Protein AF-A0A523WE76-F1 (afdb_monomer)

Sequence (164 aa):
MNEEIKKLKSEKQRIIDENENEITGMRGENELLNEEIKKLKSENQRVKYENKSLVKILTRQKETLSSKSHALEKDIQGLKIKILSIDSKNSAEKMAKKLSAIGYEIKSISYAPRSNFLRNTVYFAPEFKDKAEQLVASLGGKTTFKPLNWPSVFDLIIVTGENP

pLDDT: mean 88.45, std 7.87, range [57.34, 96.94]

Solvent-accessible surface area (backbone atoms only — not comparable to full-atom values): 8845 Å² total; per-residue (Å²): 114,72,67,58,56,50,53,53,51,54,51,53,49,53,53,49,55,52,50,52,52,51,52,51,52,53,49,53,53,52,52,54,52,50,53,51,52,53,50,52,53,53,50,53,50,51,54,52,53,51,50,58,52,51,52,55,52,52,50,54,50,50,53,54,49,50,53,52,48,53,53,50,47,56,63,39,50,70,44,39,27,33,34,23,15,48,86,41,75,64,60,33,51,54,49,48,52,56,41,45,75,74,53,36,45,78,74,43,78,49,73,40,98,61,65,88,42,66,33,24,35,37,32,19,36,81,95,35,49,69,59,48,52,54,47,39,67,72,69,38,77,76,42,45,74,45,74,53,91,64,94,67,95,45,44,33,38,38,35,47,20,84,52,99

Secondary structure (DSSP, 8-state):
-HHHHHHHHHHHHHHHHHHHHHHHHHHHHHHHHHHHHHHHHHHHHHHHHHHHHHHHHHHHHHHHHHHHHHHHHHHHHT--EEEEESS-HHHHHHHHHHHHHTT--EEEEEE-S----SS-EEEE-GGGHHHHHHHHHHH-TT-EEEE--S--S-SEEEEEPS--

Structure (mmCIF, N/CA/C/O backbone):
data_AF-A0A523WE76-F1
#
_entry.id   AF-A0A523WE76-F1
#
loop_
_atom_site.group_PDB
_atom_site.id
_atom_site.type_symbol
_atom_site.label_atom_id
_atom_site.label_alt_id
_atom_site.label_comp_id
_atom_site.label_asym_id
_atom_site.label_entity_id
_atom_site.label_seq_id
_atom_site.pdbx_PDB_ins_code
_atom_site.Cartn_x
_atom_site.Cartn_y
_atom_site.Cartn_z
_atom_site.occupancy
_atom_site.B_iso_or_equiv
_atom_site.auth_seq_id
_atom_site.auth_comp_id
_atom_site.auth_asym_id
_atom_site.auth_atom_id
_atom_site.pdbx_PDB_model_num
ATOM 1 N N . MET A 1 1 ? -36.940 5.373 82.974 1.00 62.91 1 MET A N 1
ATOM 2 C CA . MET A 1 1 ? -37.515 4.269 82.175 1.00 62.91 1 MET A CA 1
ATOM 3 C C . MET A 1 1 ? -38.360 4.762 80.993 1.00 62.91 1 MET A C 1
ATOM 5 O O . MET A 1 1 ? -37.999 4.441 79.874 1.00 62.91 1 MET A O 1
ATOM 9 N N . ASN A 1 2 ? -39.403 5.592 81.163 1.00 80.88 2 ASN A N 1
ATOM 10 C CA . ASN A 1 2 ? -40.226 6.043 80.015 1.00 80.88 2 ASN A CA 1
ATOM 11 C C . ASN A 1 2 ? -39.525 7.001 79.024 1.00 80.88 2 ASN A C 1
ATOM 13 O O . ASN A 1 2 ? -39.757 6.896 77.822 1.00 80.88 2 ASN A O 1
ATOM 17 N N . GLU A 1 3 ? -38.652 7.902 79.487 1.00 87.44 3 GLU A N 1
ATOM 18 C CA . GLU A 1 3 ? -37.943 8.847 78.598 1.00 87.44 3 GLU A CA 1
ATOM 19 C C . GLU A 1 3 ? -36.870 8.180 77.721 1.00 87.44 3 GLU A C 1
ATOM 21 O O . GLU A 1 3 ? -36.731 8.504 76.544 1.00 87.44 3 GLU A O 1
ATOM 26 N N . GLU A 1 4 ? -36.155 7.183 78.245 1.00 89.62 4 GLU A N 1
ATOM 27 C CA . GLU A 1 4 ? -35.198 6.387 77.460 1.00 89.62 4 GLU A CA 1
ATOM 28 C C . GLU A 1 4 ? -35.881 5.605 76.340 1.00 89.62 4 GLU A C 1
ATOM 30 O O . GLU A 1 4 ? -35.411 5.617 75.205 1.00 89.62 4 GLU A O 1
ATOM 35 N N . ILE A 1 5 ? -37.027 4.982 76.633 1.00 90.69 5 ILE A N 1
ATOM 36 C CA . ILE A 1 5 ? -37.818 4.254 75.633 1.00 90.69 5 ILE A CA 1
ATOM 37 C C . ILE A 1 5 ? -38.273 5.203 74.516 1.00 90.69 5 ILE A C 1
ATOM 39 O O . ILE A 1 5 ? -38.240 4.841 73.338 1.00 90.69 5 ILE A O 1
ATOM 43 N N . LYS A 1 6 ? -38.659 6.436 74.864 1.00 93.06 6 LYS A N 1
ATOM 44 C CA . LYS A 1 6 ? -39.066 7.455 73.892 1.00 93.06 6 LYS A CA 1
ATOM 45 C C . LYS A 1 6 ? -37.897 7.900 73.009 1.00 93.06 6 LYS A C 1
ATOM 47 O O . LYS A 1 6 ? -38.052 7.916 71.790 1.00 93.06 6 LYS A O 1
ATOM 52 N N . LYS A 1 7 ? -36.726 8.183 73.595 1.00 92.56 7 LYS A N 1
ATOM 53 C CA . LYS A 1 7 ? -35.499 8.510 72.844 1.00 92.56 7 LYS A CA 1
ATOM 54 C C . LYS A 1 7 ? -35.087 7.391 71.891 1.00 92.56 7 LYS A C 1
ATOM 56 O O . LYS A 1 7 ? -34.827 7.661 70.724 1.00 92.56 7 LYS A O 1
ATOM 61 N N . LEU A 1 8 ? -35.083 6.144 72.365 1.00 92.75 8 LEU A N 1
ATOM 62 C CA . LEU A 1 8 ? -34.742 4.979 71.543 1.00 92.75 8 LEU A CA 1
ATOM 63 C C . LEU A 1 8 ? -35.708 4.801 70.367 1.00 92.75 8 LEU A C 1
ATOM 65 O O . LEU A 1 8 ? -35.286 4.443 69.270 1.00 92.75 8 LEU A O 1
ATOM 69 N N . LYS A 1 9 ? -37.001 5.075 70.570 1.00 92.31 9 LYS A N 1
ATOM 70 C CA . LYS A 1 9 ? -38.005 4.984 69.505 1.00 92.31 9 LYS A CA 1
ATOM 71 C C . LYS A 1 9 ? -37.800 6.053 68.428 1.00 92.31 9 LYS A C 1
ATOM 73 O O . LYS A 1 9 ? -37.888 5.725 67.248 1.00 92.31 9 LYS A O 1
ATOM 78 N N . SER A 1 10 ? -37.495 7.289 68.822 1.00 92.88 10 SER A N 1
ATOM 79 C CA . SER A 1 10 ? -37.185 8.369 67.876 1.00 92.88 10 SER A CA 1
ATOM 80 C C . SER A 1 10 ? -35.898 8.101 67.098 1.00 92.88 10 SER A C 1
ATOM 82 O O . SER A 1 10 ? -35.872 8.291 65.887 1.00 92.88 10 SER A O 1
ATOM 84 N N . GLU A 1 11 ? -34.855 7.606 67.768 1.00 93.69 11 GLU A N 1
ATOM 85 C CA . GLU A 1 11 ? -33.583 7.291 67.110 1.00 93.69 11 GLU A CA 1
ATOM 86 C C . GLU A 1 11 ? -33.728 6.130 66.121 1.00 93.69 11 GLU A C 1
ATOM 88 O O . GLU A 1 11 ? -33.240 6.203 64.997 1.00 93.69 11 GLU A O 1
ATOM 93 N N . LYS A 1 12 ? -34.482 5.086 66.488 1.00 94.88 12 LYS A N 1
ATOM 94 C CA . LYS A 1 12 ? -34.805 3.993 65.565 1.00 94.88 12 LYS A CA 1
ATOM 95 C C . LYS A 1 12 ? -35.550 4.497 64.327 1.00 94.88 12 LYS A C 1
ATOM 97 O O . LYS A 1 12 ? -35.270 4.016 63.236 1.00 94.88 12 LYS A O 1
ATOM 102 N N . GLN A 1 13 ? -36.484 5.436 64.492 1.00 94.31 13 GLN A N 1
ATOM 103 C CA . GLN A 1 13 ? -37.211 6.006 63.358 1.00 94.31 13 GLN A CA 1
ATOM 104 C C . GLN A 1 13 ? -36.280 6.803 62.442 1.00 94.31 13 GLN A C 1
ATOM 106 O O . GLN A 1 13 ? -36.304 6.587 61.239 1.00 94.31 13 GLN A O 1
ATOM 111 N N . ARG A 1 14 ? -35.392 7.632 63.007 1.00 95.25 14 ARG A N 1
ATOM 112 C CA . ARG A 1 14 ? -34.393 8.381 62.231 1.00 95.25 14 ARG A CA 1
ATOM 113 C C . ARG A 1 14 ? -33.512 7.460 61.384 1.00 95.25 14 ARG A C 1
ATOM 115 O O . ARG A 1 14 ? -33.310 7.727 60.208 1.00 95.25 14 ARG A O 1
ATOM 122 N N . ILE A 1 15 ? -33.042 6.357 61.970 1.00 95.56 15 ILE A N 1
ATOM 123 C CA . ILE A 1 15 ? -32.223 5.359 61.265 1.00 95.56 15 ILE A CA 1
ATOM 124 C C . ILE A 1 15 ? -33.019 4.677 60.142 1.00 95.56 15 ILE A C 1
ATOM 126 O O . ILE A 1 15 ? -32.462 4.388 59.087 1.00 95.56 15 ILE A O 1
ATOM 130 N N . ILE A 1 16 ? -34.310 4.398 60.351 1.00 95.25 16 ILE A N 1
ATOM 131 C CA . ILE A 1 16 ? -35.173 3.836 59.302 1.00 95.25 16 ILE A CA 1
ATOM 132 C C . ILE A 1 16 ? -35.296 4.826 58.139 1.00 95.25 16 ILE A C 1
ATOM 134 O O . ILE A 1 16 ? -35.054 4.433 57.002 1.00 95.25 16 ILE A O 1
ATOM 138 N N . ASP A 1 17 ? -35.581 6.096 58.426 1.00 94.38 17 ASP A N 1
ATOM 139 C CA . ASP A 1 17 ? -35.770 7.128 57.402 1.00 94.38 17 ASP A CA 1
ATOM 140 C C . ASP A 1 17 ? -34.464 7.410 56.621 1.00 94.38 17 ASP A C 1
ATOM 142 O O . ASP A 1 17 ? -34.484 7.578 55.400 1.00 94.38 17 ASP A O 1
ATOM 146 N N . GLU A 1 18 ? -33.309 7.427 57.300 1.00 95.19 18 GLU A N 1
ATOM 147 C CA . GLU A 1 18 ? -31.984 7.553 56.666 1.00 95.19 18 GLU A CA 1
ATOM 148 C C . GLU A 1 18 ? -31.689 6.361 55.742 1.00 95.19 18 GLU A C 1
ATOM 150 O O . GLU A 1 18 ? -31.346 6.555 54.574 1.00 95.19 18 GLU A O 1
ATOM 155 N N . ASN A 1 19 ? -31.915 5.132 56.219 1.00 94.88 19 ASN A N 1
ATOM 156 C CA . ASN A 1 19 ? -31.714 3.926 55.414 1.00 94.88 19 ASN A CA 1
ATOM 157 C C . ASN A 1 19 ? -32.670 3.861 54.211 1.00 94.88 19 ASN A C 1
ATOM 159 O O . ASN A 1 19 ? -32.272 3.425 53.132 1.00 94.88 19 ASN A O 1
ATOM 163 N N . GLU A 1 20 ? -33.930 4.279 54.362 1.00 94.94 20 GLU A N 1
ATOM 164 C CA . GLU A 1 20 ? -34.898 4.310 53.257 1.00 94.94 20 GLU A CA 1
ATOM 165 C C . GLU A 1 20 ? -34.492 5.314 52.169 1.00 94.94 20 GLU A C 1
ATOM 167 O O . GLU A 1 20 ? -34.597 5.009 50.973 1.00 94.94 20 GLU A O 1
ATOM 172 N N . ASN A 1 21 ? -33.962 6.475 52.563 1.00 94.31 21 ASN A N 1
ATOM 173 C CA . ASN A 1 21 ? -33.430 7.461 51.624 1.00 94.31 21 ASN A CA 1
ATOM 174 C C . ASN A 1 21 ? -32.202 6.930 50.873 1.00 94.31 21 ASN A C 1
ATOM 176 O O . ASN A 1 21 ? -32.148 7.040 49.644 1.00 94.31 21 ASN A O 1
ATOM 180 N N . GLU A 1 22 ? -31.254 6.296 51.569 1.00 95.12 22 GLU A N 1
ATOM 181 C CA . GLU A 1 22 ? -30.085 5.675 50.930 1.00 95.12 22 GLU A CA 1
ATOM 182 C C . GLU A 1 22 ? -30.485 4.545 49.971 1.00 95.12 22 GLU A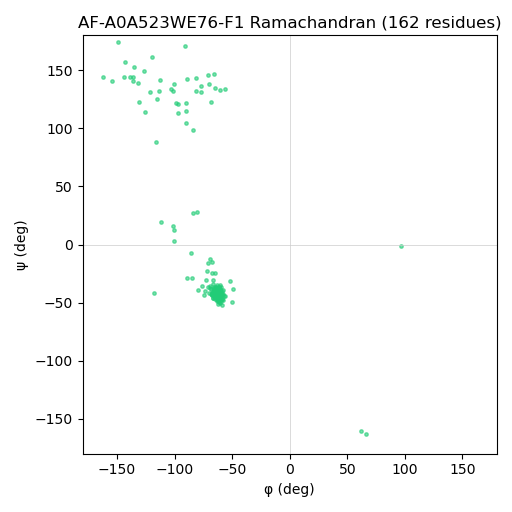 C 1
ATOM 184 O O . GLU A 1 22 ? -29.997 4.489 48.841 1.00 95.12 22 GLU A O 1
ATOM 189 N N . ILE A 1 23 ? -31.422 3.676 50.368 1.00 94.75 23 ILE A N 1
ATOM 190 C CA . ILE A 1 23 ? -31.939 2.599 49.507 1.00 94.75 23 ILE A CA 1
ATOM 191 C C . ILE A 1 23 ? -32.584 3.171 48.243 1.00 94.75 23 ILE A C 1
ATOM 193 O O . ILE A 1 23 ? -32.407 2.618 47.154 1.00 94.75 23 ILE A O 1
ATOM 197 N N . THR A 1 24 ? -33.323 4.271 48.369 1.00 93.00 24 THR A N 1
ATOM 198 C CA . THR A 1 24 ? -33.978 4.921 47.229 1.00 93.00 24 THR A CA 1
ATOM 199 C C . THR A 1 24 ? -32.950 5.539 46.280 1.00 93.00 24 THR A C 1
ATOM 201 O O . THR A 1 24 ? -33.047 5.335 45.068 1.00 93.00 24 THR A O 1
ATOM 204 N N . GLY A 1 25 ? -31.920 6.207 46.815 1.00 92.75 25 GLY A N 1
ATOM 205 C CA . GLY A 1 25 ? -30.803 6.735 46.026 1.00 92.75 25 GLY A CA 1
ATOM 206 C C . GLY A 1 25 ? -30.047 5.634 45.277 1.00 92.75 25 GLY A C 1
ATOM 207 O O . GLY A 1 25 ? -29.916 5.689 44.054 1.00 92.75 25 GLY A O 1
ATOM 208 N N . MET A 1 26 ? -29.663 4.568 45.987 1.00 93.75 26 MET A N 1
ATOM 209 C CA . MET A 1 26 ? -28.980 3.412 45.394 1.00 93.75 26 MET A CA 1
ATOM 210 C C . MET A 1 26 ? -29.821 2.710 44.321 1.00 93.75 26 MET A C 1
ATOM 212 O O . MET A 1 26 ? -29.273 2.193 43.346 1.00 93.75 26 MET A O 1
ATOM 216 N N . ARG A 1 27 ? -31.151 2.656 44.468 1.00 93.94 27 ARG A N 1
ATOM 217 C CA . ARG A 1 27 ? -32.031 2.105 43.424 1.00 93.94 27 ARG A CA 1
ATOM 218 C C . ARG A 1 27 ? -31.996 2.951 42.155 1.00 93.94 27 ARG A C 1
ATOM 220 O O . ARG A 1 27 ? -31.840 2.380 41.079 1.00 93.94 27 ARG A O 1
ATOM 227 N N . GLY A 1 28 ? -32.074 4.276 42.284 1.00 93.62 28 GLY A N 1
ATOM 228 C CA . GLY A 1 28 ? -31.993 5.188 41.141 1.00 93.62 28 GLY A CA 1
ATOM 229 C C . GLY A 1 28 ? -30.664 5.071 40.389 1.00 93.62 28 GLY A C 1
ATOM 230 O O . GLY A 1 28 ? -30.648 4.947 39.165 1.00 93.62 28 GLY A O 1
ATOM 231 N N . GLU A 1 29 ? -29.545 5.020 41.114 1.00 95.06 29 GLU A N 1
ATOM 232 C CA . GLU A 1 29 ? -28.220 4.824 40.510 1.00 95.06 29 GLU A CA 1
ATOM 233 C C . GLU A 1 29 ? -28.099 3.471 39.796 1.00 95.06 29 GLU A C 1
ATOM 235 O O . GLU A 1 29 ? -27.610 3.406 38.667 1.00 95.06 29 GLU A O 1
ATOM 240 N N . ASN A 1 30 ? -28.599 2.391 40.406 1.00 94.25 30 ASN A N 1
ATOM 241 C CA . ASN A 1 30 ? -28.595 1.065 39.785 1.00 94.25 30 ASN A CA 1
ATOM 242 C C . ASN A 1 30 ? -29.450 1.004 38.511 1.00 94.25 30 ASN A C 1
ATOM 244 O O . ASN A 1 30 ? -29.098 0.293 37.568 1.00 94.25 30 ASN A O 1
ATOM 248 N N . GLU A 1 31 ? -30.567 1.729 38.455 1.00 95.31 31 GLU A N 1
ATOM 249 C CA . GLU A 1 31 ? -31.385 1.829 37.244 1.00 95.31 31 GLU A CA 1
ATOM 250 C C . GLU A 1 31 ? -30.642 2.566 36.124 1.00 95.31 31 GLU A C 1
ATOM 252 O O . GLU A 1 31 ? -30.578 2.061 35.000 1.00 95.31 31 GLU A O 1
ATOM 257 N N . LEU A 1 32 ? -30.005 3.700 36.436 1.00 95.75 32 LEU A N 1
ATOM 258 C CA . LEU A 1 32 ? -29.205 4.457 35.468 1.00 95.75 32 LEU A CA 1
ATOM 259 C C . LEU A 1 32 ? -28.032 3.630 34.925 1.00 95.75 32 LEU A C 1
ATOM 261 O O . LEU A 1 32 ? -27.842 3.553 33.707 1.00 95.75 32 LEU A O 1
ATOM 265 N N . LEU A 1 33 ? -27.295 2.954 35.811 1.00 95.50 33 LEU A N 1
ATOM 266 C CA . LEU A 1 33 ? -26.190 2.070 35.435 1.00 95.50 33 LEU A CA 1
ATOM 267 C C . LEU A 1 33 ? -26.666 0.903 34.562 1.00 95.50 33 LEU A C 1
ATOM 269 O O . LEU A 1 33 ? -26.014 0.557 33.574 1.00 95.50 33 LEU A O 1
ATOM 273 N N . ASN A 1 34 ? -27.823 0.313 34.871 1.00 94.88 34 ASN A N 1
ATOM 274 C CA . ASN A 1 34 ? -28.391 -0.762 34.057 1.00 94.88 34 ASN A CA 1
ATOM 275 C C . ASN A 1 34 ? -28.750 -0.296 32.640 1.00 94.88 34 ASN A C 1
ATOM 277 O O . ASN A 1 34 ? -28.518 -1.030 31.673 1.00 94.88 34 ASN A O 1
ATOM 281 N N . GLU A 1 35 ? -29.287 0.915 32.491 1.00 95.75 35 GLU A N 1
ATOM 282 C CA . GLU A 1 35 ? -29.581 1.481 31.173 1.00 95.75 35 GLU A CA 1
ATOM 283 C C . GLU A 1 35 ? -28.307 1.804 30.381 1.00 95.75 35 GLU A C 1
ATOM 285 O O . GLU A 1 35 ? -28.238 1.536 29.175 1.00 95.75 35 GLU A O 1
ATOM 290 N N . GLU A 1 36 ? -27.259 2.292 31.044 1.00 96.75 36 GLU A N 1
ATOM 291 C CA . GLU A 1 36 ? -25.958 2.510 30.408 1.00 96.75 36 GLU A CA 1
ATOM 292 C C . GLU A 1 36 ? -25.324 1.190 29.937 1.00 96.75 36 GLU A C 1
ATOM 294 O O . GLU A 1 36 ? -24.894 1.084 28.783 1.00 96.75 36 GLU A O 1
ATOM 299 N N . ILE A 1 37 ? -25.372 0.137 30.762 1.00 96.75 37 ILE A N 1
ATOM 300 C CA . ILE A 1 37 ? -24.902 -1.208 30.393 1.00 96.75 37 ILE A CA 1
ATOM 301 C C . ILE A 1 37 ? -25.650 -1.735 29.161 1.00 96.75 37 ILE A C 1
ATOM 303 O O . ILE A 1 37 ? -25.026 -2.295 28.252 1.00 96.75 37 ILE A O 1
ATOM 307 N N . LYS A 1 38 ? -26.975 -1.549 29.081 1.00 96.94 38 LYS A N 1
ATOM 308 C CA . LYS A 1 38 ? -27.767 -1.964 27.906 1.00 96.94 38 LYS A CA 1
ATOM 309 C C . LYS A 1 38 ? -27.343 -1.223 26.637 1.00 96.94 38 LYS A C 1
ATOM 311 O O . LYS A 1 38 ? -27.185 -1.859 25.586 1.00 96.94 38 LYS A O 1
ATOM 316 N N . LYS A 1 39 ? -27.126 0.094 26.725 1.00 96.69 39 LYS A N 1
ATOM 317 C CA . LYS A 1 39 ? -26.652 0.909 25.593 1.00 96.69 39 LYS A CA 1
ATOM 318 C C . LYS A 1 39 ? -25.270 0.459 25.129 1.00 96.69 39 LYS A C 1
ATOM 320 O O . LYS A 1 39 ? -25.103 0.138 23.953 1.00 96.69 39 LYS A O 1
ATOM 325 N N . LEU A 1 40 ? -24.316 0.335 26.052 1.00 96.06 40 LEU A N 1
ATOM 326 C CA . LEU A 1 40 ? -22.950 -0.102 25.746 1.00 96.06 40 LEU A CA 1
ATOM 327 C C . LEU A 1 40 ? -22.911 -1.509 25.146 1.00 96.06 40 LEU A C 1
ATOM 329 O O . LEU A 1 40 ? -22.144 -1.771 24.220 1.00 96.06 40 LEU A O 1
ATOM 333 N N . LYS A 1 41 ? -23.761 -2.423 25.626 1.00 96.38 41 LYS A N 1
ATOM 334 C CA . LYS A 1 41 ? -23.854 -3.783 25.081 1.00 96.38 41 LYS A CA 1
ATOM 335 C C . LYS A 1 41 ? -24.357 -3.788 23.636 1.00 96.38 41 LYS A C 1
ATOM 337 O O . LYS A 1 41 ? -23.828 -4.538 22.816 1.00 96.38 41 LYS A O 1
ATOM 342 N N . SER A 1 42 ? -25.339 -2.944 23.327 1.00 95.12 42 SER A N 1
ATOM 343 C CA . SER A 1 42 ? -25.889 -2.801 21.973 1.00 95.12 42 SER A CA 1
ATOM 344 C C . SER A 1 42 ? -24.866 -2.178 21.017 1.00 95.12 42 SER A C 1
ATOM 346 O O . SER A 1 42 ? -24.652 -2.686 19.916 1.00 95.12 42 SER A O 1
ATOM 348 N N . GLU A 1 43 ? -24.162 -1.139 21.471 1.00 95.88 43 GLU A N 1
ATOM 349 C CA . GLU A 1 43 ? -23.097 -0.486 20.705 1.00 95.88 43 GLU A CA 1
ATOM 350 C C . GLU A 1 43 ? -21.939 -1.451 20.409 1.00 95.88 43 GLU A C 1
ATOM 352 O O . GLU A 1 43 ? -21.531 -1.610 19.259 1.00 95.88 43 GLU A O 1
ATOM 357 N N . ASN A 1 44 ? -21.475 -2.199 21.417 1.00 95.56 44 ASN A N 1
ATOM 358 C CA . ASN A 1 44 ? -20.421 -3.199 21.233 1.00 95.56 44 ASN A CA 1
ATOM 359 C C . ASN A 1 44 ? -20.811 -4.292 20.232 1.00 95.56 44 ASN A C 1
ATOM 361 O O . ASN A 1 44 ? -19.964 -4.775 19.476 1.00 95.56 44 ASN A O 1
ATOM 365 N N . GLN A 1 45 ? -22.082 -4.703 20.205 1.00 96.12 45 GLN A N 1
ATOM 366 C CA . GLN A 1 45 ? -22.555 -5.647 19.195 1.00 96.12 45 GLN A CA 1
ATOM 367 C C . GLN A 1 45 ? -22.476 -5.043 17.792 1.00 96.12 45 GLN A C 1
ATOM 369 O O . GLN A 1 45 ? -21.957 -5.708 16.892 1.00 96.12 45 GLN A O 1
ATOM 374 N N . ARG A 1 46 ? -22.919 -3.793 17.610 1.00 96.06 46 ARG A N 1
ATOM 375 C CA . ARG A 1 46 ? -22.837 -3.088 16.322 1.00 96.06 46 ARG A CA 1
ATOM 376 C C . ARG A 1 46 ? -21.392 -2.985 15.833 1.00 96.06 46 ARG A C 1
ATOM 378 O O . ARG A 1 46 ? -21.084 -3.471 14.744 1.00 96.06 46 ARG A O 1
ATOM 385 N N . VAL A 1 47 ? -20.494 -2.485 16.681 1.00 96.25 47 VAL A N 1
ATOM 386 C CA . VAL A 1 47 ? -19.060 -2.355 16.374 1.00 96.25 47 VAL A CA 1
ATOM 387 C C . VAL A 1 47 ? -18.440 -3.708 16.015 1.00 96.25 47 VAL A C 1
ATOM 389 O O . VAL A 1 47 ? -17.651 -3.815 15.076 1.00 96.25 47 VAL A O 1
ATOM 392 N N . LYS A 1 48 ? -18.826 -4.792 16.700 1.00 95.56 48 LYS A N 1
ATOM 393 C CA . LYS A 1 48 ? -18.340 -6.144 16.384 1.00 95.56 48 LYS A CA 1
ATOM 394 C C . LYS A 1 48 ? -18.756 -6.605 14.980 1.00 95.56 48 LYS A C 1
ATOM 396 O O . LYS A 1 48 ? -17.961 -7.261 14.300 1.00 95.56 48 LYS A O 1
ATOM 401 N N . TYR A 1 49 ? -19.971 -6.281 14.534 1.00 94.06 49 TYR A N 1
ATOM 402 C CA . TYR A 1 49 ? -20.431 -6.601 13.178 1.00 94.06 49 TYR A CA 1
ATOM 403 C C . TYR A 1 49 ? -19.718 -5.771 12.106 1.00 94.06 49 TYR A C 1
ATOM 405 O O . TYR A 1 49 ? -19.312 -6.324 11.076 1.00 94.06 49 TYR A O 1
ATOM 413 N N . GLU A 1 50 ? -19.519 -4.479 12.358 1.00 93.62 50 GLU A N 1
ATOM 414 C CA . GLU A 1 50 ? -18.771 -3.587 11.468 1.00 93.62 50 GLU A CA 1
ATOM 415 C C . GLU A 1 50 ? -17.323 -4.061 11.314 1.00 93.62 50 GLU A C 1
ATOM 417 O O . GLU A 1 50 ? -16.872 -4.311 10.195 1.00 93.62 50 GLU A O 1
ATOM 422 N N . ASN A 1 51 ? -16.640 -4.340 12.428 1.00 94.56 51 ASN A N 1
ATOM 423 C CA . ASN A 1 51 ? -15.273 -4.862 12.420 1.00 94.56 51 ASN A CA 1
ATOM 424 C C . ASN A 1 51 ? -15.160 -6.180 11.648 1.00 94.56 51 ASN A C 1
ATOM 426 O O . ASN A 1 51 ? -14.244 -6.355 10.846 1.00 94.56 51 ASN A O 1
ATOM 430 N N . LYS A 1 52 ? -16.115 -7.104 11.816 1.00 95.56 52 LYS A N 1
ATOM 431 C CA . LYS A 1 52 ? -16.127 -8.365 11.054 1.00 95.56 52 LYS A CA 1
ATOM 432 C C . LYS A 1 52 ? -16.239 -8.126 9.545 1.00 95.56 52 LYS A C 1
ATOM 434 O O . LYS A 1 52 ? -15.650 -8.872 8.761 1.00 95.56 52 LYS A O 1
ATOM 439 N N . SER A 1 53 ? -17.001 -7.117 9.135 1.00 94.06 53 SER A N 1
ATOM 440 C CA . SER A 1 53 ? -17.188 -6.769 7.724 1.00 94.06 53 SER A CA 1
ATOM 441 C C . SER A 1 53 ? -15.948 -6.084 7.148 1.00 94.06 53 SER A C 1
ATOM 443 O O . SER A 1 53 ? -15.484 -6.469 6.074 1.00 94.06 53 SER A O 1
ATOM 445 N N . LEU A 1 54 ? -15.353 -5.154 7.898 1.00 95.00 54 LEU A N 1
ATOM 446 C CA . LEU A 1 54 ? -14.113 -4.471 7.523 1.00 95.00 54 LEU A CA 1
ATOM 447 C C . LEU A 1 54 ? -12.943 -5.446 7.376 1.00 95.00 54 LEU A C 1
ATOM 449 O O . LEU A 1 54 ? -12.232 -5.396 6.374 1.00 95.00 54 LEU A O 1
ATOM 453 N N . VAL A 1 55 ? -12.793 -6.396 8.306 1.00 95.75 55 VAL A N 1
ATOM 454 C CA . VAL A 1 55 ? -11.754 -7.435 8.221 1.00 95.75 55 VAL A CA 1
ATOM 455 C C . VAL A 1 55 ? -11.873 -8.224 6.916 1.00 95.75 55 VAL A C 1
ATOM 457 O O . VAL A 1 55 ? -10.875 -8.407 6.228 1.00 95.75 55 VAL A O 1
ATOM 460 N N . LYS A 1 56 ? -13.085 -8.624 6.507 1.00 93.94 56 LYS A N 1
ATOM 461 C CA . LYS A 1 56 ? -13.287 -9.344 5.236 1.00 93.94 56 LYS A CA 1
ATOM 462 C C . LYS A 1 56 ? -12.874 -8.522 4.013 1.00 93.94 56 LYS A C 1
ATOM 464 O O . LYS A 1 56 ? -12.306 -9.078 3.074 1.00 93.94 56 LYS A O 1
ATOM 469 N N . ILE A 1 57 ? -13.180 -7.224 4.003 1.00 93.69 57 ILE A N 1
ATOM 470 C CA . ILE A 1 57 ? -12.810 -6.318 2.905 1.00 93.69 57 ILE A CA 1
ATOM 471 C C . ILE A 1 57 ? -11.288 -6.187 2.829 1.00 93.69 57 ILE A C 1
ATOM 473 O O . ILE A 1 57 ? -10.713 -6.364 1.754 1.00 93.69 57 ILE A O 1
ATOM 477 N N . LEU A 1 58 ? -10.637 -5.962 3.972 1.00 92.38 58 LEU A N 1
ATOM 478 C CA . LEU A 1 58 ? -9.184 -5.830 4.057 1.00 92.38 58 LEU A CA 1
ATOM 479 C C . LEU A 1 58 ? -8.464 -7.110 3.619 1.00 92.38 58 LEU A C 1
ATOM 481 O O . LEU A 1 58 ? -7.491 -7.031 2.871 1.00 92.38 58 LEU A O 1
ATOM 485 N N . THR A 1 59 ? -8.955 -8.288 4.016 1.00 93.38 59 THR A N 1
ATOM 486 C CA . THR A 1 59 ? -8.381 -9.571 3.581 1.00 93.38 59 THR A CA 1
ATOM 487 C C . THR A 1 59 ? -8.433 -9.720 2.060 1.00 93.38 59 THR A C 1
ATOM 489 O O . THR A 1 59 ? -7.403 -9.983 1.443 1.00 93.38 59 THR A O 1
ATOM 492 N N . ARG A 1 60 ? -9.587 -9.453 1.432 1.00 90.81 60 ARG A N 1
ATOM 493 C CA . ARG A 1 60 ? -9.736 -9.530 -0.035 1.00 90.81 60 ARG A CA 1
ATOM 494 C C . ARG A 1 60 ? -8.842 -8.533 -0.771 1.00 90.81 60 ARG A C 1
ATOM 496 O O . ARG A 1 60 ? -8.247 -8.864 -1.797 1.00 90.81 60 ARG A O 1
ATOM 503 N N . GLN A 1 61 ? -8.735 -7.308 -0.255 1.00 90.00 61 GLN A N 1
ATOM 504 C CA . GLN A 1 61 ? -7.845 -6.295 -0.823 1.00 90.00 61 GLN A CA 1
ATOM 505 C C . GLN A 1 61 ? -6.382 -6.734 -0.736 1.00 90.00 61 GLN A C 1
ATOM 507 O O . GLN A 1 61 ? -5.655 -6.627 -1.723 1.00 90.00 61 GLN A O 1
ATOM 512 N N . LYS A 1 62 ? -5.964 -7.290 0.406 1.00 90.31 62 LYS A N 1
ATOM 513 C CA . LYS A 1 62 ? -4.609 -7.812 0.597 1.00 90.31 62 LYS A CA 1
ATOM 514 C C . LYS A 1 62 ? -4.291 -8.952 -0.374 1.00 90.31 62 LYS A C 1
ATOM 516 O O . LYS A 1 62 ? -3.227 -8.936 -0.986 1.00 90.31 62 LYS A O 1
ATOM 521 N N . GLU A 1 63 ? -5.206 -9.902 -0.554 1.00 87.75 63 GLU A N 1
ATOM 522 C CA . GLU A 1 63 ? -5.049 -11.014 -1.506 1.00 87.75 63 GLU A CA 1
ATOM 523 C C . GLU A 1 63 ? -4.934 -10.517 -2.955 1.00 87.75 63 GLU A C 1
ATOM 525 O O . GLU A 1 63 ? -4.062 -10.960 -3.708 1.00 87.75 63 GLU A O 1
ATOM 530 N N . THR A 1 64 ? -5.762 -9.538 -3.330 1.00 84.56 64 THR A N 1
ATOM 531 C CA . THR A 1 64 ? -5.739 -8.930 -4.670 1.00 84.56 64 THR A CA 1
ATOM 532 C C . THR A 1 64 ? -4.421 -8.195 -4.924 1.00 84.56 64 THR A C 1
ATOM 534 O O . THR A 1 64 ? -3.812 -8.352 -5.983 1.00 84.56 64 THR A O 1
ATOM 537 N N . LEU A 1 65 ? -3.948 -7.416 -3.945 1.00 83.00 65 LEU A N 1
ATOM 538 C CA . LEU A 1 65 ? -2.679 -6.693 -4.035 1.00 83.00 65 LEU A CA 1
ATOM 539 C C . LEU A 1 65 ? -1.480 -7.643 -4.073 1.00 83.00 65 LEU A C 1
ATOM 541 O O . LEU A 1 65 ? -0.580 -7.434 -4.879 1.00 83.00 65 LEU A O 1
ATOM 545 N N . SER A 1 66 ? -1.486 -8.704 -3.264 1.00 80.12 66 SER A N 1
ATOM 546 C CA . SER A 1 66 ? -0.434 -9.727 -3.272 1.00 80.12 66 SER A CA 1
ATOM 547 C C . SER A 1 66 ? -0.360 -10.443 -4.621 1.00 80.12 66 SER A C 1
ATOM 549 O O . SER A 1 66 ? 0.722 -10.562 -5.190 1.00 80.12 66 SER A O 1
ATOM 551 N N . SER A 1 67 ? -1.508 -10.822 -5.189 1.00 76.62 67 SER A N 1
ATOM 552 C CA . SER A 1 67 ? -1.567 -11.454 -6.514 1.00 76.62 67 SER A CA 1
ATOM 553 C C . SER A 1 67 ? -1.052 -10.520 -7.613 1.00 76.62 67 SER A C 1
ATOM 555 O O . SER A 1 67 ? -0.275 -10.932 -8.475 1.00 76.62 67 SER A O 1
ATOM 557 N N . LYS A 1 68 ? -1.434 -9.236 -7.560 1.00 78.00 68 LYS A N 1
ATOM 558 C CA . LYS A 1 68 ? -0.954 -8.215 -8.501 1.00 78.00 68 LYS A CA 1
ATOM 559 C C . LYS A 1 68 ? 0.548 -7.954 -8.350 1.00 78.00 68 LYS A C 1
ATOM 561 O O . LYS A 1 68 ? 1.224 -7.779 -9.359 1.00 78.00 68 LYS A O 1
ATOM 566 N N . SER A 1 69 ? 1.064 -7.966 -7.119 1.00 75.12 69 SER A N 1
ATOM 567 C CA . SER A 1 69 ? 2.495 -7.829 -6.829 1.00 75.12 69 SER A CA 1
ATO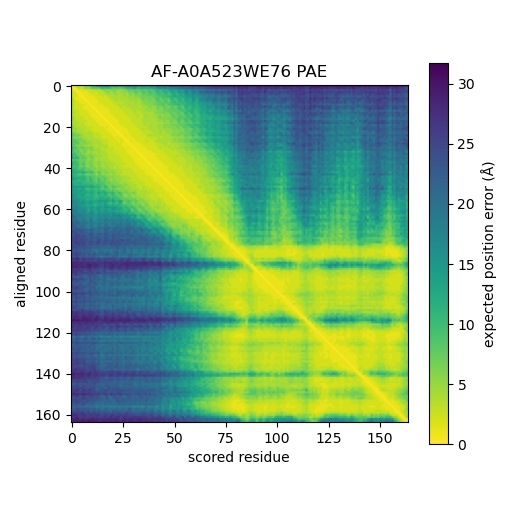M 568 C C . SER A 1 69 ? 3.289 -8.984 -7.428 1.00 75.12 69 SER A C 1
ATOM 570 O O . SER A 1 69 ? 4.246 -8.738 -8.146 1.00 75.12 69 SER A O 1
ATOM 572 N N . HIS A 1 70 ? 2.851 -10.231 -7.232 1.00 72.38 70 HIS A N 1
ATOM 573 C CA . HIS A 1 70 ? 3.542 -11.397 -7.790 1.00 72.38 70 HIS A CA 1
ATOM 574 C C . HIS A 1 70 ? 3.530 -11.432 -9.321 1.00 72.38 70 HIS A C 1
ATOM 576 O O . HIS A 1 70 ? 4.532 -11.794 -9.938 1.00 72.38 70 HIS A O 1
ATOM 582 N N . ALA A 1 71 ? 2.418 -11.036 -9.948 1.00 75.06 71 ALA A N 1
ATOM 583 C CA . ALA A 1 71 ? 2.364 -10.902 -11.402 1.00 75.06 71 ALA A CA 1
ATOM 584 C C . ALA A 1 71 ? 3.350 -9.831 -11.898 1.00 75.06 71 ALA A C 1
ATOM 586 O O . ALA A 1 71 ? 4.097 -10.070 -12.844 1.00 75.06 71 ALA A O 1
ATOM 587 N N . LEU A 1 72 ? 3.403 -8.680 -11.219 1.00 76.06 72 LEU A N 1
ATOM 588 C CA . LEU A 1 72 ? 4.320 -7.596 -11.556 1.00 76.06 72 LEU A CA 1
ATOM 589 C C . LEU A 1 72 ? 5.791 -7.979 -11.325 1.00 76.06 72 LEU A C 1
ATOM 591 O O . LEU A 1 72 ? 6.629 -7.674 -12.165 1.00 76.06 72 LEU A O 1
ATOM 595 N N . GLU A 1 73 ? 6.102 -8.675 -10.230 1.00 74.12 73 GLU A N 1
ATOM 596 C CA . GLU A 1 73 ? 7.442 -9.198 -9.932 1.00 74.12 73 GLU A CA 1
ATOM 597 C C . GLU A 1 73 ? 7.924 -10.147 -11.029 1.00 74.12 73 GLU A C 1
ATOM 599 O O . GLU A 1 73 ? 9.041 -9.997 -11.522 1.00 74.12 73 GLU A O 1
ATOM 604 N N . LYS A 1 74 ? 7.072 -11.086 -11.458 1.00 73.50 74 LYS A N 1
ATOM 605 C CA . LYS A 1 74 ? 7.406 -12.029 -12.532 1.00 73.50 74 LYS A CA 1
ATOM 606 C C . LYS A 1 74 ? 7.646 -11.312 -13.863 1.00 73.50 74 LYS A C 1
ATOM 608 O O . LYS A 1 74 ? 8.598 -11.634 -14.572 1.00 73.50 74 LYS A O 1
ATOM 613 N N . ASP A 1 75 ? 6.810 -10.325 -14.174 1.00 76.88 75 ASP A N 1
ATOM 614 C CA . ASP A 1 75 ? 6.950 -9.491 -15.367 1.00 76.88 75 ASP A CA 1
ATOM 615 C C . ASP A 1 75 ? 8.242 -8.659 -15.360 1.00 76.88 75 ASP A C 1
ATOM 617 O O . ASP A 1 75 ? 8.844 -8.440 -16.409 1.00 76.88 75 ASP A O 1
ATOM 621 N N . ILE A 1 76 ? 8.656 -8.170 -14.189 1.00 80.50 76 ILE A N 1
ATOM 622 C CA . ILE A 1 76 ? 9.831 -7.312 -14.015 1.00 80.50 76 ILE A CA 1
ATOM 623 C C . ILE A 1 76 ? 11.136 -8.127 -14.007 1.00 80.50 76 ILE A C 1
ATOM 625 O O . ILE A 1 76 ? 12.125 -7.700 -14.606 1.00 80.50 76 ILE A O 1
ATOM 629 N N . GLN A 1 77 ? 11.145 -9.310 -13.385 1.00 78.12 77 GLN A N 1
ATOM 630 C CA . GLN A 1 77 ? 12.315 -10.201 -13.335 1.00 78.12 77 GLN A CA 1
ATOM 631 C C . GLN A 1 77 ? 12.675 -10.799 -14.704 1.00 78.12 77 GLN A C 1
ATOM 633 O O . GLN A 1 77 ? 13.830 -11.147 -14.941 1.00 78.12 77 GLN A O 1
ATOM 638 N N . GLY A 1 78 ? 11.710 -10.906 -15.623 1.00 82.94 78 GLY A N 1
ATOM 639 C CA . GLY A 1 78 ? 11.950 -11.411 -16.977 1.00 82.94 78 GLY A CA 1
ATOM 640 C C . GLY A 1 78 ? 12.748 -10.465 -17.882 1.00 82.94 78 GLY A C 1
ATOM 641 O O . GLY A 1 78 ? 13.250 -10.908 -18.915 1.00 82.94 78 GLY A O 1
ATOM 642 N N . LEU A 1 79 ? 12.880 -9.186 -17.512 1.00 88.75 79 LEU A N 1
ATOM 643 C CA . LEU A 1 79 ? 13.487 -8.160 -18.361 1.00 88.75 79 LEU A CA 1
ATOM 644 C C . LEU A 1 79 ? 15.019 -8.183 -18.301 1.00 88.75 79 LEU A C 1
ATOM 646 O O . LEU A 1 79 ? 15.642 -8.152 -17.238 1.00 88.75 79 LEU A O 1
ATOM 650 N N . LYS A 1 80 ? 15.655 -8.147 -19.470 1.00 92.38 80 LYS A N 1
ATOM 651 C CA . LYS A 1 80 ? 17.104 -7.999 -19.620 1.00 92.38 80 LYS A CA 1
ATOM 652 C C . LYS A 1 80 ? 17.488 -6.530 -19.566 1.00 92.38 80 LYS A C 1
ATOM 654 O O . LYS A 1 80 ? 17.432 -5.827 -20.574 1.00 92.38 80 LYS A O 1
ATOM 659 N N . ILE A 1 81 ? 17.935 -6.081 -18.397 1.00 93.56 81 ILE A N 1
ATOM 660 C CA . ILE A 1 81 ? 18.266 -4.672 -18.179 1.00 93.56 81 ILE A CA 1
ATOM 661 C C . ILE A 1 81 ? 19.768 -4.420 -18.228 1.00 93.56 81 ILE A C 1
ATOM 663 O O . ILE A 1 81 ? 20.556 -5.095 -17.558 1.00 93.56 81 ILE A O 1
ATOM 667 N N . LYS A 1 82 ? 20.155 -3.389 -18.986 1.00 93.62 82 LYS A N 1
ATOM 668 C CA . LYS A 1 82 ? 21.512 -2.838 -18.996 1.00 93.62 82 LYS A CA 1
ATOM 669 C C . LYS A 1 82 ? 21.538 -1.429 -18.422 1.00 93.62 82 LYS A C 1
ATOM 671 O O . LYS A 1 82 ? 20.672 -0.617 -18.727 1.00 93.62 82 LYS A O 1
ATOM 676 N N . ILE A 1 83 ? 22.578 -1.114 -17.659 1.00 93.19 83 ILE A N 1
ATOM 677 C CA . ILE A 1 83 ? 22.852 0.242 -17.183 1.00 93.19 83 ILE A CA 1
ATOM 678 C C . ILE A 1 83 ? 24.141 0.747 -17.827 1.00 93.19 83 ILE A C 1
ATOM 680 O O . ILE A 1 83 ? 25.158 0.051 -17.845 1.00 93.19 83 ILE A O 1
ATOM 684 N N . LEU A 1 84 ? 24.093 1.963 -18.357 1.00 91.06 84 LEU A N 1
ATOM 685 C CA . LEU A 1 84 ? 25.213 2.678 -18.943 1.00 91.06 84 LEU A CA 1
ATOM 686 C C . LEU A 1 84 ? 25.517 3.924 -18.110 1.00 91.06 84 LEU A C 1
ATOM 688 O O . LEU A 1 84 ? 24.632 4.749 -17.902 1.00 91.06 84 LEU A O 1
ATOM 692 N N . SER A 1 85 ? 26.762 4.072 -17.665 1.00 87.19 85 SER A N 1
ATOM 693 C CA . SER A 1 85 ? 27.226 5.282 -16.981 1.00 87.19 85 SER A CA 1
ATOM 694 C C . SER A 1 85 ? 28.007 6.204 -17.904 1.00 87.19 85 SER A C 1
ATOM 696 O O . SER A 1 85 ? 28.840 5.739 -18.680 1.00 87.19 85 SER A O 1
ATOM 698 N N . ILE A 1 86 ? 27.767 7.509 -17.796 1.00 82.88 86 ILE A N 1
ATOM 699 C CA . ILE A 1 86 ? 28.518 8.531 -18.531 1.00 82.88 86 ILE A CA 1
ATOM 700 C C . ILE A 1 86 ? 29.769 9.039 -17.802 1.00 82.88 86 ILE A C 1
ATOM 702 O O . ILE A 1 86 ? 30.703 9.471 -18.468 1.00 82.88 86 ILE A O 1
ATOM 706 N N . ASP A 1 87 ? 29.781 9.028 -16.468 1.00 72.25 87 ASP A N 1
ATOM 707 C CA . ASP A 1 87 ? 30.728 9.791 -15.640 1.00 72.25 87 ASP A CA 1
ATOM 708 C C . ASP A 1 87 ? 31.608 8.875 -14.785 1.00 72.25 87 ASP A C 1
ATOM 710 O O . ASP A 1 87 ? 32.806 9.101 -14.628 1.00 72.25 87 ASP A O 1
ATOM 714 N N . SER A 1 88 ? 31.012 7.836 -14.198 1.00 68.12 88 SER A N 1
ATOM 715 C CA . SER A 1 88 ? 31.665 7.007 -13.195 1.00 68.12 88 SER A CA 1
ATOM 716 C C . SER A 1 88 ? 30.955 5.670 -13.000 1.00 68.12 88 SER A C 1
ATOM 718 O O . SER A 1 88 ? 29.728 5.579 -12.982 1.00 68.12 88 SER A O 1
ATOM 720 N N . LYS A 1 89 ? 31.715 4.601 -12.742 1.00 70.44 89 LYS A N 1
ATOM 721 C CA . LYS A 1 89 ? 31.143 3.301 -12.344 1.00 70.44 89 LYS A CA 1
ATOM 722 C C . LYS A 1 89 ? 30.158 3.426 -11.162 1.00 70.44 89 LYS A C 1
ATOM 724 O O . LYS A 1 89 ? 29.169 2.701 -11.098 1.00 70.44 89 LYS A O 1
ATOM 729 N N . ASN A 1 90 ? 30.391 4.393 -10.272 1.00 80.31 90 ASN A N 1
ATOM 730 C CA . ASN A 1 90 ? 29.597 4.632 -9.068 1.00 80.31 90 ASN A CA 1
ATOM 731 C C . ASN A 1 90 ? 28.153 5.089 -9.367 1.00 80.31 90 ASN A C 1
ATOM 733 O O . ASN A 1 90 ? 27.226 4.689 -8.665 1.00 80.31 90 ASN A O 1
ATOM 737 N N . SER A 1 91 ? 27.921 5.896 -10.409 1.00 83.00 91 SER A N 1
ATOM 738 C CA . SER A 1 91 ? 26.561 6.331 -10.772 1.00 83.00 91 SER A CA 1
ATOM 739 C C . SER A 1 91 ? 25.708 5.163 -11.284 1.00 83.00 91 SER A C 1
ATOM 741 O O . SER A 1 91 ? 24.575 4.981 -10.826 1.00 83.00 91 SER A O 1
ATOM 743 N N . ALA A 1 92 ? 26.276 4.299 -12.131 1.00 86.62 92 ALA A N 1
ATOM 744 C CA . ALA A 1 92 ? 25.603 3.082 -12.578 1.00 86.62 92 ALA A CA 1
ATOM 745 C C . ALA A 1 92 ? 25.379 2.079 -11.441 1.00 86.62 92 ALA A C 1
ATOM 747 O O . ALA A 1 92 ? 24.317 1.467 -11.389 1.00 86.62 92 ALA A O 1
ATOM 748 N N . GLU A 1 93 ? 26.317 1.929 -10.503 1.00 88.31 93 GLU A N 1
ATOM 749 C CA . GLU A 1 93 ? 26.125 1.066 -9.328 1.00 88.31 93 GLU A CA 1
ATOM 750 C C . GLU A 1 93 ? 25.009 1.583 -8.407 1.00 88.31 93 GLU A C 1
ATOM 752 O O . GLU A 1 93 ? 24.202 0.798 -7.906 1.00 88.31 93 GLU A O 1
ATOM 757 N N . LYS A 1 94 ? 24.902 2.905 -8.214 1.00 88.94 94 LYS A N 1
ATOM 758 C CA . LYS A 1 94 ? 23.779 3.513 -7.480 1.00 88.94 94 LYS A CA 1
ATOM 759 C C . LYS A 1 94 ? 22.450 3.267 -8.188 1.00 88.94 94 LYS A C 1
ATOM 761 O O . LYS A 1 94 ? 21.471 2.925 -7.527 1.00 88.94 94 LYS A O 1
ATOM 766 N N . MET A 1 95 ? 22.413 3.415 -9.512 1.00 89.81 95 MET A N 1
ATOM 767 C CA . MET A 1 95 ? 21.221 3.110 -10.303 1.00 89.81 95 MET A CA 1
ATOM 768 C C . MET A 1 95 ? 20.867 1.621 -10.221 1.00 89.81 95 MET A C 1
ATOM 770 O O . MET A 1 95 ? 19.710 1.289 -9.995 1.00 89.81 95 MET A O 1
ATOM 774 N N . ALA A 1 96 ? 21.856 0.728 -10.301 1.00 91.38 96 ALA A N 1
ATOM 775 C CA . ALA A 1 96 ? 21.655 -0.710 -10.158 1.00 91.38 96 ALA A CA 1
ATOM 776 C C . ALA A 1 96 ? 21.025 -1.052 -8.809 1.00 91.38 96 ALA A C 1
ATOM 778 O O . ALA A 1 96 ? 20.014 -1.742 -8.766 1.00 91.38 96 ALA A O 1
ATOM 779 N N . LYS A 1 97 ? 21.552 -0.487 -7.716 1.00 91.19 97 LYS A N 1
ATOM 780 C CA . LYS A 1 97 ? 20.982 -0.663 -6.373 1.00 91.19 97 LYS A CA 1
ATOM 781 C C . LYS A 1 97 ? 19.536 -0.174 -6.291 1.00 91.19 97 LYS A C 1
ATOM 783 O O . LYS A 1 97 ? 18.704 -0.874 -5.723 1.00 91.19 97 LYS A O 1
ATOM 788 N N . LYS A 1 98 ? 19.223 0.991 -6.873 1.00 90.00 98 LYS A N 1
ATOM 789 C CA . LYS A 1 98 ? 17.845 1.513 -6.924 1.00 90.00 98 LYS A CA 1
ATOM 790 C C . LYS A 1 98 ? 16.911 0.574 -7.687 1.00 90.00 98 LYS A C 1
ATOM 792 O O . LYS A 1 98 ? 15.830 0.275 -7.197 1.00 90.00 98 LYS A O 1
ATOM 797 N N . LEU A 1 99 ? 17.336 0.097 -8.855 1.00 90.12 99 LEU A N 1
ATOM 798 C CA . LEU A 1 99 ? 16.548 -0.799 -9.700 1.00 90.12 99 LEU A CA 1
ATOM 799 C C . LEU A 1 99 ? 16.346 -2.176 -9.055 1.00 90.12 99 LEU A C 1
ATOM 801 O O . LEU A 1 99 ? 15.236 -2.700 -9.065 1.00 90.12 99 LEU A O 1
ATOM 805 N N . SER A 1 100 ? 17.377 -2.727 -8.416 1.00 89.75 100 SER A N 1
ATOM 806 C CA . SER A 1 100 ? 17.260 -3.984 -7.673 1.00 89.75 100 SER A CA 1
ATOM 807 C C . SER A 1 100 ? 16.367 -3.856 -6.439 1.00 89.75 100 SER A C 1
ATOM 809 O O . SER A 1 100 ? 15.626 -4.786 -6.139 1.00 89.75 100 SER A O 1
ATOM 811 N N . ALA A 1 101 ? 16.358 -2.700 -5.764 1.00 88.31 101 ALA A N 1
ATOM 812 C CA . ALA A 1 101 ? 15.454 -2.450 -4.638 1.00 88.31 101 ALA A CA 1
ATOM 813 C C . ALA A 1 101 ? 13.967 -2.439 -5.041 1.00 88.31 101 ALA A C 1
ATOM 815 O O . ALA A 1 101 ? 13.113 -2.721 -4.206 1.00 88.31 101 ALA A O 1
ATOM 816 N N . ILE A 1 102 ? 13.660 -2.143 -6.308 1.00 86.31 102 ILE A N 1
ATOM 817 C CA . ILE A 1 102 ? 12.297 -2.187 -6.862 1.00 86.31 102 ILE A CA 1
ATOM 818 C C . ILE A 1 102 ? 12.030 -3.468 -7.682 1.00 86.31 102 ILE A C 1
ATOM 820 O O . ILE A 1 102 ? 11.025 -3.550 -8.382 1.00 86.31 102 ILE A O 1
ATOM 824 N N . GLY A 1 103 ? 12.917 -4.467 -7.596 1.00 85.75 103 GLY A N 1
ATOM 825 C CA . GLY A 1 103 ? 12.703 -5.816 -8.133 1.00 85.75 103 GLY A CA 1
ATOM 826 C C . GLY A 1 103 ? 13.297 -6.106 -9.514 1.00 85.75 103 GLY A C 1
ATOM 827 O O . GLY A 1 103 ? 13.190 -7.239 -9.977 1.00 85.75 103 GLY A O 1
ATOM 828 N N . TYR A 1 104 ? 13.947 -5.139 -10.170 1.00 89.00 104 TYR A N 1
ATOM 829 C CA . TYR A 1 104 ? 14.582 -5.364 -11.473 1.00 89.00 104 TYR A CA 1
ATOM 830 C C . TYR A 1 104 ? 15.913 -6.112 -11.348 1.00 89.00 104 TYR A C 1
ATOM 832 O O . TYR A 1 104 ? 16.782 -5.763 -10.541 1.00 89.00 104 TYR A O 1
ATOM 840 N N . GLU A 1 105 ? 16.121 -7.086 -12.232 1.00 89.19 105 GLU A N 1
ATOM 841 C CA . GLU A 1 105 ? 17.394 -7.789 -12.354 1.00 89.19 105 GLU A CA 1
ATOM 842 C C . GLU A 1 105 ? 18.309 -7.092 -13.372 1.00 89.19 105 GLU A C 1
ATOM 844 O O . GLU A 1 105 ? 17.978 -6.938 -14.550 1.00 89.19 105 GLU A O 1
ATOM 849 N N . ILE A 1 106 ? 19.496 -6.673 -12.929 1.00 92.62 106 ILE A N 1
ATOM 850 C CA . ILE A 1 106 ? 20.470 -5.999 -13.791 1.00 92.62 106 ILE A CA 1
ATOM 851 C C . ILE A 1 106 ? 21.391 -7.034 -14.427 1.00 92.62 106 ILE A C 1
ATOM 853 O O . ILE A 1 106 ? 22.185 -7.675 -13.744 1.00 92.62 106 ILE A O 1
ATOM 857 N N . LYS A 1 107 ? 21.322 -7.165 -15.754 1.00 93.69 107 LYS A N 1
ATOM 858 C CA . LYS A 1 107 ? 22.134 -8.121 -16.522 1.00 93.69 107 LYS A CA 1
ATOM 859 C C . LYS A 1 107 ? 23.511 -7.577 -16.878 1.00 93.69 107 LYS A C 1
ATOM 861 O O . LYS A 1 107 ? 24.444 -8.347 -17.078 1.00 93.69 107 LYS A O 1
ATOM 866 N N . SER A 1 108 ? 23.647 -6.260 -17.017 1.00 91.38 108 SER A N 1
ATOM 867 C CA . SER A 1 108 ? 24.916 -5.656 -17.419 1.00 91.38 108 SER A CA 1
ATOM 868 C C . SER A 1 108 ? 25.047 -4.215 -16.939 1.00 91.38 108 SER A C 1
ATOM 870 O O . SER A 1 108 ? 24.097 -3.437 -17.002 1.00 91.38 108 SER A O 1
ATOM 872 N N . ILE A 1 109 ? 26.254 -3.855 -16.505 1.00 91.31 109 ILE A N 1
ATOM 873 C CA . ILE A 1 109 ? 26.665 -2.479 -16.223 1.00 91.31 109 ILE A CA 1
ATOM 874 C C . ILE A 1 109 ? 27.865 -2.166 -17.118 1.00 91.31 109 ILE A C 1
ATOM 876 O O . ILE A 1 109 ? 28.800 -2.961 -17.217 1.00 91.31 109 ILE A O 1
ATOM 880 N N . SER A 1 110 ? 27.845 -1.034 -17.816 1.00 88.12 110 SER A N 1
ATOM 881 C CA . SER A 1 110 ? 28.948 -0.609 -18.687 1.00 88.12 110 SER A CA 1
ATOM 882 C C . SER A 1 110 ? 29.055 0.912 -18.746 1.00 88.12 110 SER A C 1
ATOM 884 O O . SER A 1 110 ? 28.202 1.625 -18.225 1.00 88.12 110 SER A O 1
ATOM 886 N N . TYR A 1 111 ? 30.092 1.418 -19.407 1.00 86.31 111 TYR A N 1
ATOM 887 C CA . TYR A 1 111 ? 30.173 2.833 -19.751 1.00 86.31 111 TYR A CA 1
ATOM 888 C C . TYR A 1 111 ? 29.361 3.136 -21.011 1.00 86.31 111 TYR A C 1
ATOM 890 O O . TYR A 1 111 ? 29.287 2.324 -21.938 1.00 86.31 111 TYR A O 1
ATOM 898 N N . ALA A 1 112 ? 28.730 4.305 -21.027 1.00 82.12 112 ALA A N 1
ATOM 899 C CA . ALA A 1 112 ? 28.064 4.839 -22.194 1.00 82.12 112 ALA A CA 1
ATOM 900 C C . ALA A 1 112 ? 29.121 5.249 -23.235 1.00 82.12 112 ALA A C 1
ATOM 902 O O . ALA A 1 112 ? 30.123 5.870 -22.885 1.00 82.12 112 ALA A O 1
ATOM 903 N N . PRO A 1 113 ? 28.897 4.965 -24.528 1.00 73.75 113 PRO A N 1
ATOM 904 C CA . PRO A 1 113 ? 29.820 5.367 -25.590 1.00 73.75 113 PRO A CA 1
ATOM 905 C C . PRO A 1 113 ? 29.839 6.887 -25.832 1.00 73.75 113 PRO A C 1
ATOM 907 O O . PRO A 1 113 ? 30.700 7.384 -26.550 1.00 73.75 113 PRO A O 1
ATOM 910 N N . ARG A 1 114 ? 28.871 7.629 -25.277 1.00 71.44 114 ARG A N 1
ATOM 911 C CA . ARG A 1 114 ? 28.767 9.092 -25.350 1.00 71.44 114 ARG A CA 1
ATOM 912 C C . ARG A 1 114 ? 28.411 9.640 -23.972 1.00 71.44 114 ARG A C 1
ATOM 914 O O . ARG A 1 114 ? 27.566 9.058 -23.295 1.00 71.44 114 ARG A O 1
ATOM 921 N N . SER A 1 115 ? 29.011 10.765 -23.595 1.00 67.12 115 SER A N 1
ATOM 922 C CA . SER A 1 115 ? 28.880 11.369 -22.262 1.00 67.12 115 SER A CA 1
ATOM 923 C C . SER A 1 115 ? 27.896 12.544 -22.182 1.00 67.12 115 SER A C 1
ATOM 925 O O . SER A 1 115 ? 27.719 13.123 -21.122 1.00 67.12 115 SER A O 1
ATOM 927 N N . ASN A 1 116 ? 27.201 12.903 -23.264 1.00 77.00 116 ASN A N 1
ATOM 928 C CA . ASN A 1 116 ? 26.370 14.114 -23.328 1.00 77.00 116 ASN A CA 1
ATOM 929 C C . ASN A 1 116 ? 24.945 13.963 -22.749 1.00 77.00 116 ASN A C 1
ATOM 931 O O . ASN A 1 116 ? 24.016 14.651 -23.182 1.00 77.00 116 ASN A O 1
ATOM 935 N N . PHE A 1 117 ? 24.738 13.053 -21.794 1.00 80.25 117 PHE A N 1
ATOM 936 C CA . PHE A 1 117 ? 23.426 12.828 -21.188 1.00 80.25 117 PHE A CA 1
ATOM 937 C C . PHE A 1 117 ? 23.235 13.721 -19.958 1.00 80.25 117 PHE A C 1
ATOM 939 O O . PHE A 1 117 ? 23.732 13.440 -18.876 1.00 80.25 117 PHE A O 1
ATOM 946 N N . LEU A 1 118 ? 22.441 14.783 -20.104 1.00 80.62 118 LEU A N 1
ATOM 947 C CA . LEU A 1 118 ? 22.147 15.707 -18.997 1.00 80.62 118 LEU A CA 1
ATOM 948 C C . LEU A 1 118 ? 21.215 15.115 -17.928 1.00 80.62 118 LEU A C 1
ATOM 950 O O . LEU A 1 118 ? 21.183 15.600 -16.803 1.00 80.62 118 LEU A O 1
ATOM 954 N N . ARG A 1 119 ? 20.422 14.102 -18.291 1.00 87.00 119 ARG A N 1
ATOM 955 C CA . ARG A 1 119 ? 19.403 13.461 -17.448 1.00 87.00 119 ARG A CA 1
ATOM 956 C C . ARG A 1 119 ? 19.356 11.965 -17.716 1.00 87.00 119 ARG A C 1
ATOM 958 O O . ARG A 1 119 ? 19.707 11.525 -18.816 1.00 87.00 119 ARG A O 1
ATOM 965 N N . ASN A 1 120 ? 18.849 11.208 -16.748 1.00 89.81 120 ASN A N 1
ATOM 966 C CA . ASN A 1 120 ? 18.632 9.777 -16.927 1.00 89.81 120 ASN A CA 1
ATOM 967 C C . ASN A 1 120 ? 17.741 9.519 -18.147 1.00 89.81 120 ASN A C 1
ATOM 969 O O . ASN A 1 120 ? 16.714 10.177 -18.349 1.00 89.81 120 ASN A O 1
ATOM 973 N N . THR A 1 121 ? 18.150 8.567 -18.977 1.00 91.56 121 THR A N 1
ATOM 974 C CA . THR A 1 121 ? 17.419 8.203 -20.191 1.00 91.56 121 THR A CA 1
ATOM 975 C C . THR A 1 121 ? 17.238 6.696 -20.249 1.00 91.56 121 THR A C 1
ATOM 977 O O . THR A 1 121 ? 18.218 5.959 -20.244 1.00 91.56 121 THR A O 1
ATOM 980 N N . VAL A 1 122 ? 15.993 6.240 -20.326 1.00 93.88 122 VAL A N 1
ATOM 981 C CA . VAL A 1 122 ? 15.630 4.832 -20.488 1.00 93.88 122 VAL A CA 1
ATOM 982 C C . VAL A 1 122 ? 15.365 4.560 -21.964 1.00 93.88 122 VAL A C 1
ATOM 984 O O . VAL A 1 122 ? 14.406 5.069 -22.539 1.00 93.88 122 VAL A O 1
ATOM 987 N N . TYR A 1 123 ? 16.209 3.757 -22.591 1.00 94.44 123 TYR A N 1
ATOM 988 C CA . TYR A 1 123 ? 15.939 3.212 -23.910 1.00 94.44 123 TYR A CA 1
ATOM 989 C C . TYR A 1 123 ? 15.182 1.893 -23.802 1.00 94.44 123 TYR A C 1
ATOM 991 O O . TYR A 1 123 ? 15.474 1.105 -22.905 1.00 94.44 123 TYR A O 1
ATOM 999 N N . PHE A 1 124 ? 14.236 1.648 -24.705 1.00 94.94 124 PHE A N 1
ATOM 1000 C CA . PHE A 1 124 ? 13.381 0.458 -24.665 1.00 94.94 124 PHE A CA 1
ATOM 1001 C C . PHE A 1 124 ? 13.200 -0.187 -26.037 1.00 94.94 124 PHE A C 1
ATOM 1003 O O . PHE A 1 124 ? 13.109 0.523 -27.041 1.00 94.94 124 PHE A O 1
ATOM 1010 N N . ALA A 1 125 ? 13.121 -1.519 -26.092 1.00 93.19 125 ALA A N 1
ATOM 1011 C CA . ALA A 1 125 ? 12.679 -2.202 -27.308 1.00 93.19 125 ALA A CA 1
ATOM 1012 C C . ALA A 1 125 ? 11.167 -1.975 -27.510 1.00 93.19 125 ALA A C 1
ATOM 1014 O O . ALA A 1 125 ? 10.455 -1.859 -26.509 1.00 93.19 125 ALA A O 1
ATOM 1015 N N . PRO A 1 126 ? 10.658 -1.862 -28.753 1.00 87.81 126 PRO A N 1
ATOM 1016 C CA . PRO A 1 126 ? 9.283 -1.428 -29.032 1.00 87.81 126 PRO A CA 1
ATOM 1017 C C . PRO A 1 126 ? 8.196 -2.158 -28.230 1.00 87.81 126 PRO A C 1
ATOM 1019 O O . PRO A 1 126 ? 7.255 -1.524 -27.752 1.00 87.81 126 PRO A O 1
ATOM 1022 N N . GLU A 1 127 ? 8.361 -3.462 -28.025 1.00 88.44 127 GLU A N 1
ATOM 1023 C CA . GLU A 1 127 ? 7.469 -4.332 -27.254 1.00 88.44 127 GLU A CA 1
ATOM 1024 C C . GLU A 1 127 ? 7.430 -4.036 -25.739 1.00 88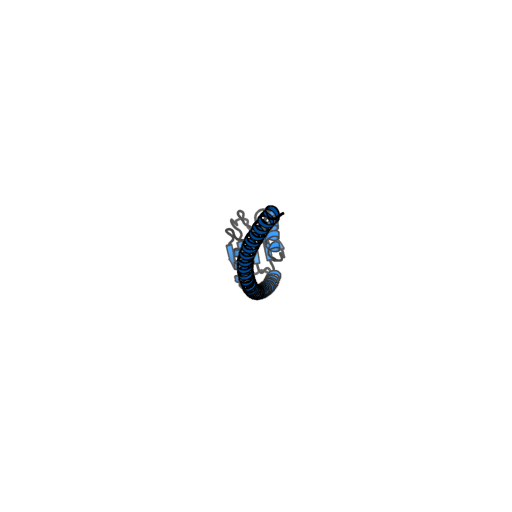.44 127 GLU A C 1
ATOM 1026 O O . GLU A 1 127 ? 6.499 -4.455 -25.056 1.00 88.44 127 GLU A O 1
ATOM 1031 N N . PHE A 1 128 ? 8.389 -3.270 -25.207 1.00 90.56 128 PHE A N 1
ATOM 1032 C CA . PHE A 1 128 ? 8.513 -2.945 -23.778 1.00 90.56 128 PHE A CA 1
ATOM 1033 C C . PHE A 1 128 ? 8.250 -1.470 -23.451 1.00 90.56 128 PHE A C 1
ATOM 1035 O O . PHE A 1 128 ? 8.630 -1.001 -22.374 1.00 90.56 128 PHE A O 1
ATOM 1042 N N . LYS A 1 129 ? 7.580 -0.728 -24.342 1.00 90.94 129 LYS A N 1
ATOM 1043 C CA . LYS A 1 129 ? 7.222 0.685 -24.116 1.00 90.94 129 LYS A CA 1
ATOM 1044 C C . LYS A 1 129 ? 6.535 0.905 -22.763 1.00 90.94 129 LYS A C 1
ATOM 1046 O O . LYS A 1 129 ? 6.970 1.759 -21.994 1.00 90.94 129 LYS A O 1
ATOM 1051 N N . ASP A 1 130 ? 5.519 0.103 -22.454 1.00 89.25 130 ASP A N 1
ATOM 1052 C CA . ASP A 1 130 ? 4.729 0.252 -21.225 1.00 89.25 130 ASP A CA 1
ATOM 1053 C C . ASP A 1 130 ? 5.582 0.014 -19.969 1.00 89.25 130 ASP A C 1
ATOM 1055 O O . ASP A 1 130 ? 5.436 0.704 -18.959 1.00 89.25 130 ASP A O 1
ATOM 1059 N N . LYS A 1 131 ? 6.530 -0.930 -20.037 1.00 89.62 131 LYS A N 1
ATOM 1060 C CA . LYS A 1 131 ? 7.474 -1.210 -18.943 1.00 89.62 131 LYS A CA 1
ATOM 1061 C C . LYS A 1 131 ? 8.470 -0.063 -18.763 1.00 89.62 131 LYS A C 1
ATOM 1063 O O . LYS A 1 131 ? 8.792 0.294 -17.633 1.00 89.62 131 LYS A O 1
ATOM 1068 N N . ALA A 1 132 ? 8.920 0.552 -19.855 1.00 91.12 132 ALA A N 1
ATOM 1069 C CA . ALA A 1 132 ? 9.794 1.719 -19.804 1.00 91.12 132 ALA A CA 1
ATOM 1070 C C . ALA A 1 132 ? 9.096 2.932 -19.172 1.00 91.12 132 ALA A C 1
ATOM 1072 O O . ALA A 1 132 ? 9.691 3.614 -18.340 1.00 91.12 132 ALA A O 1
ATOM 1073 N N . GLU A 1 133 ? 7.830 3.172 -19.515 1.00 90.88 133 GLU A N 1
ATOM 1074 C CA . GLU A 1 133 ? 7.023 4.248 -18.931 1.00 90.88 133 GLU A CA 1
ATOM 1075 C C . GLU A 1 133 ? 6.809 4.042 -17.421 1.00 90.88 133 GLU A C 1
ATOM 1077 O O . GLU A 1 133 ? 7.063 4.952 -16.626 1.00 90.88 133 GLU A O 1
ATOM 1082 N N . GLN A 1 134 ? 6.455 2.819 -17.006 1.00 88.69 134 GLN A N 1
ATOM 1083 C CA . GLN A 1 134 ? 6.347 2.449 -15.588 1.00 88.69 134 GLN A CA 1
ATOM 1084 C C . GLN A 1 134 ? 7.670 2.631 -14.834 1.00 88.69 134 GLN A C 1
ATOM 1086 O O . GLN A 1 134 ? 7.689 3.115 -13.696 1.00 88.69 134 GLN A O 1
ATOM 1091 N N . LEU A 1 135 ? 8.787 2.263 -15.467 1.00 89.06 135 LEU A N 1
ATOM 1092 C CA . LEU A 1 135 ? 10.110 2.422 -14.884 1.00 89.06 135 LEU A CA 1
ATOM 1093 C C . LEU A 1 135 ? 10.471 3.901 -14.695 1.00 89.06 135 LEU A C 1
ATOM 1095 O O . LEU A 1 135 ? 10.944 4.279 -13.624 1.00 89.06 135 LEU A O 1
ATOM 1099 N N . VAL A 1 136 ? 10.217 4.751 -15.694 1.00 90.44 136 VAL A N 1
ATOM 1100 C CA . VAL A 1 136 ? 10.450 6.200 -15.583 1.00 90.44 136 VAL A CA 1
ATOM 1101 C C . VAL A 1 136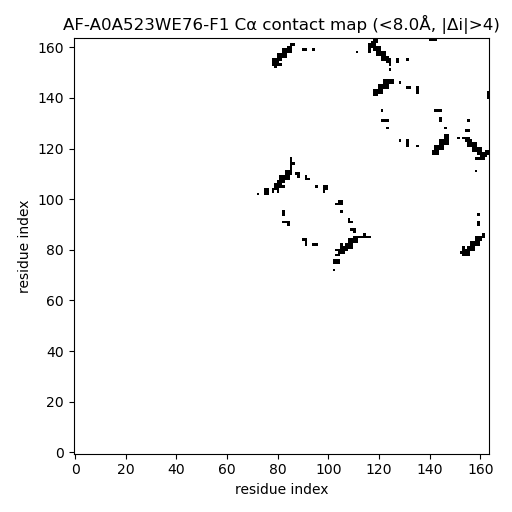 ? 9.614 6.814 -14.462 1.00 90.44 136 VAL A C 1
ATOM 1103 O O . VAL A 1 136 ? 10.150 7.591 -13.672 1.00 90.44 136 VAL A O 1
ATOM 1106 N N . ALA A 1 137 ? 8.340 6.428 -14.339 1.00 88.00 137 ALA A N 1
ATOM 1107 C CA . ALA A 1 137 ? 7.474 6.899 -13.257 1.00 88.00 137 ALA A CA 1
ATOM 1108 C C . ALA A 1 137 ? 8.003 6.495 -11.868 1.00 88.00 137 ALA A C 1
ATOM 1110 O O . ALA A 1 137 ? 7.922 7.279 -10.925 1.00 88.00 137 ALA A O 1
ATOM 1111 N N . SER A 1 138 ? 8.590 5.298 -11.758 1.00 86.44 138 SER A N 1
ATOM 1112 C CA . SER A 1 138 ? 9.151 4.767 -10.507 1.00 86.44 138 SER A CA 1
ATOM 1113 C C . SER A 1 138 ? 10.500 5.393 -10.139 1.00 86.44 138 SER A C 1
ATOM 1115 O O . SER A 1 138 ? 10.791 5.599 -8.963 1.00 86.44 138 SER A O 1
ATOM 1117 N N . LEU A 1 139 ? 11.335 5.704 -11.135 1.00 84.81 139 LEU A N 1
ATOM 1118 C CA . LEU A 1 139 ? 12.615 6.389 -10.934 1.00 84.81 139 LEU A CA 1
ATOM 1119 C C . LEU A 1 139 ? 12.430 7.868 -10.578 1.00 84.81 139 LEU A C 1
ATOM 1121 O O . LEU A 1 139 ? 13.252 8.429 -9.850 1.00 84.81 139 LEU A O 1
ATOM 1125 N N . GLY A 1 140 ? 11.359 8.486 -11.080 1.00 80.75 140 GLY A N 1
ATOM 1126 C CA . GLY A 1 140 ? 11.074 9.898 -10.880 1.00 80.75 140 GLY A CA 1
ATOM 1127 C C . GLY A 1 140 ? 12.159 10.810 -11.464 1.00 80.75 140 GLY A C 1
ATOM 1128 O O . GLY A 1 140 ? 12.946 10.431 -12.339 1.00 80.75 140 GLY A O 1
ATOM 1129 N N . GLY A 1 141 ? 12.188 12.054 -10.984 1.00 75.06 141 GLY A N 1
ATOM 1130 C CA . GLY A 1 141 ? 13.124 13.071 -11.466 1.00 75.06 141 GLY A CA 1
ATOM 1131 C C . GLY A 1 141 ? 12.867 13.477 -12.920 1.00 75.06 141 GLY A C 1
ATOM 1132 O O . GLY A 1 141 ? 11.809 13.221 -13.490 1.00 75.06 141 GLY A O 1
ATOM 1133 N N . LYS A 1 142 ? 13.852 14.117 -13.556 1.00 80.25 142 LYS A N 1
ATOM 1134 C CA . LYS A 1 142 ? 13.781 14.499 -14.980 1.00 80.25 142 LYS A CA 1
ATOM 1135 C C . LYS A 1 142 ? 14.112 13.317 -15.906 1.00 80.25 142 LYS A C 1
ATOM 1137 O O . LYS A 1 142 ? 14.627 13.539 -16.999 1.00 80.25 142 LYS A O 1
ATOM 1142 N N . THR A 1 143 ? 13.864 12.079 -15.474 1.00 88.06 143 THR A N 1
ATOM 1143 C CA . THR A 1 143 ? 14.140 10.874 -16.263 1.00 88.06 143 THR A CA 1
ATOM 1144 C C . THR A 1 143 ? 13.256 10.863 -17.509 1.00 88.06 143 THR A C 1
ATOM 1146 O O . THR A 1 143 ? 12.063 11.140 -17.446 1.00 88.06 14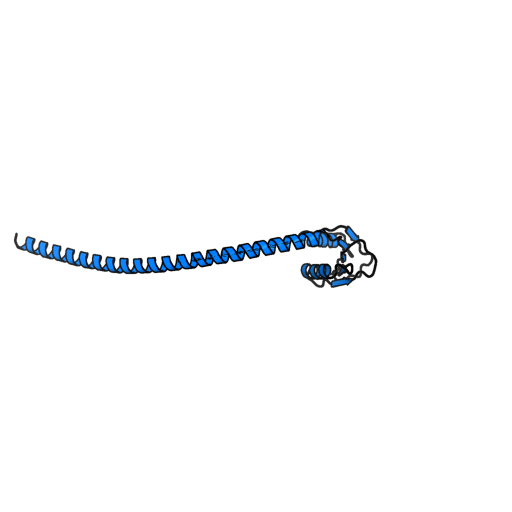3 THR A O 1
ATOM 1149 N N . THR A 1 144 ? 13.843 10.558 -18.663 1.00 90.88 144 THR A N 1
ATOM 1150 C CA . THR 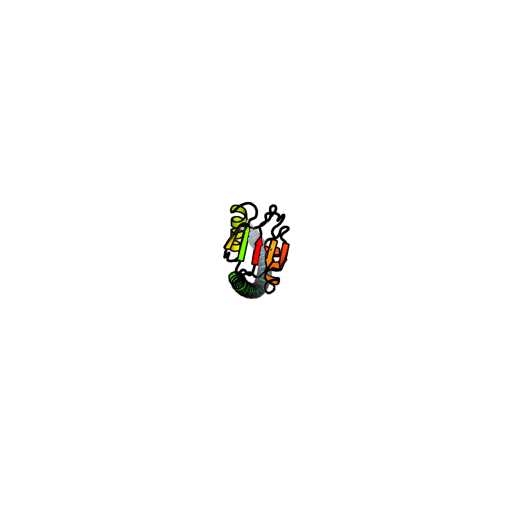A 1 144 ? 13.112 10.461 -19.938 1.00 90.88 144 THR A CA 1
ATOM 1151 C C . THR A 1 144 ? 13.232 9.065 -20.521 1.00 90.88 144 THR A C 1
ATOM 1153 O O . THR A 1 144 ? 14.137 8.324 -20.149 1.00 90.88 144 THR A O 1
ATOM 1156 N N . PHE A 1 145 ? 12.349 8.701 -21.449 1.00 92.88 145 PHE A N 1
ATOM 1157 C CA . PHE A 1 145 ? 12.430 7.436 -22.175 1.00 92.88 145 PHE A CA 1
ATOM 1158 C C . PHE A 1 145 ? 12.401 7.653 -23.687 1.00 92.88 145 PHE A C 1
ATOM 1160 O O . PHE A 1 145 ? 11.822 8.627 -24.174 1.00 92.88 145 PHE A O 1
ATOM 1167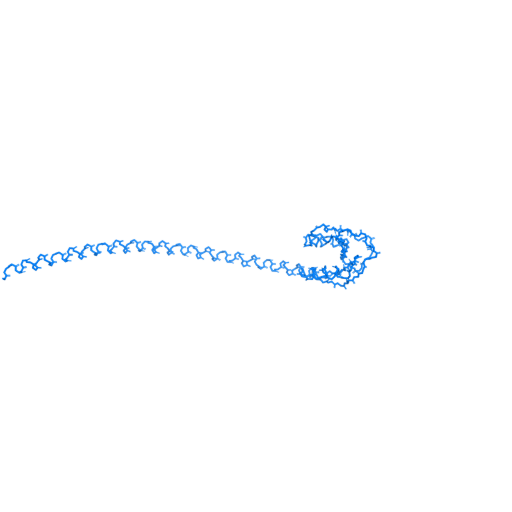 N N . LYS A 1 146 ? 13.071 6.767 -24.429 1.00 93.31 146 LYS A N 1
ATOM 1168 C CA . LYS A 1 146 ? 13.176 6.801 -25.894 1.00 93.31 146 LYS A CA 1
ATOM 1169 C C . LYS A 1 146 ? 13.166 5.383 -26.472 1.00 93.31 146 LYS A C 1
ATOM 1171 O O . LYS A 1 146 ? 13.754 4.494 -25.865 1.00 93.31 146 LYS A O 1
ATOM 1176 N N . PRO A 1 147 ? 12.553 5.148 -27.639 1.00 94.06 147 PRO A N 1
ATOM 1177 C CA . PRO A 1 147 ? 12.644 3.842 -28.275 1.00 94.06 147 PRO A CA 1
ATOM 1178 C C . PRO A 1 147 ? 14.087 3.564 -28.710 1.00 94.06 147 PRO A C 1
ATOM 1180 O O . PRO A 1 147 ? 14.822 4.476 -29.102 1.00 94.06 147 PRO A O 1
ATOM 1183 N N . LEU A 1 148 ? 14.485 2.298 -28.660 1.00 90.88 148 LEU A N 1
ATOM 1184 C CA . LEU A 1 148 ? 15.688 1.811 -29.319 1.00 90.88 148 LEU A CA 1
ATOM 1185 C C . LEU A 1 148 ? 15.467 1.866 -30.830 1.00 90.88 148 LEU A C 1
ATOM 1187 O O . LEU A 1 148 ? 14.542 1.254 -31.357 1.00 90.88 148 LEU A O 1
ATOM 1191 N N . ASN A 1 149 ? 16.335 2.590 -31.531 1.00 88.12 149 ASN A N 1
ATOM 1192 C CA . ASN A 1 149 ? 16.390 2.600 -32.994 1.00 88.12 149 ASN A CA 1
ATOM 1193 C C . ASN A 1 149 ? 17.538 1.728 -33.538 1.00 88.12 149 ASN A C 1
ATOM 1195 O O . ASN A 1 149 ? 17.903 1.853 -34.704 1.00 88.12 149 ASN A O 1
ATOM 1199 N N . TRP A 1 150 ? 18.104 0.849 -32.702 1.00 85.38 150 TRP A N 1
ATOM 1200 C CA . TRP A 1 150 ? 19.111 -0.146 -33.073 1.00 85.38 150 TRP A CA 1
ATOM 1201 C C . TRP A 1 150 ? 18.780 -1.517 -32.455 1.00 85.38 150 TRP A C 1
ATOM 1203 O O . TRP A 1 150 ? 18.164 -1.565 -31.386 1.00 85.38 150 TRP A O 1
ATOM 1213 N N . PRO A 1 151 ? 19.207 -2.634 -33.077 1.00 85.00 151 PRO A N 1
ATOM 1214 C CA . PRO A 1 151 ? 19.047 -3.966 -32.498 1.00 85.00 151 PRO A CA 1
ATOM 1215 C C . PRO A 1 151 ? 19.766 -4.098 -31.151 1.00 85.00 151 PRO A C 1
ATOM 1217 O O . PRO A 1 151 ? 20.938 -3.741 -31.020 1.00 85.00 151 PRO A O 1
ATOM 1220 N N . SER A 1 152 ? 19.080 -4.646 -30.151 1.00 87.62 152 SER A N 1
ATOM 1221 C CA . SER A 1 152 ? 19.603 -4.842 -28.798 1.00 87.62 152 SER A CA 1
ATOM 1222 C C . SER A 1 152 ? 19.179 -6.204 -28.264 1.00 87.62 152 SER A C 1
ATOM 1224 O O . SER A 1 152 ? 18.066 -6.652 -28.509 1.00 87.62 152 SER A O 1
ATOM 1226 N N . VAL A 1 153 ? 20.061 -6.846 -27.498 1.00 90.44 153 VAL A N 1
ATOM 1227 C CA . VAL A 1 153 ? 19.735 -8.056 -26.718 1.00 90.44 153 VAL A CA 1
ATOM 1228 C C . VAL A 1 153 ? 19.132 -7.729 -25.347 1.00 90.44 153 VAL A C 1
ATOM 1230 O O . VAL A 1 153 ? 18.748 -8.638 -24.613 1.00 90.44 153 VAL A O 1
ATOM 1233 N N . PHE A 1 154 ? 19.124 -6.444 -24.985 1.00 92.50 154 PHE A N 1
ATOM 1234 C CA . PHE A 1 154 ? 18.555 -5.906 -23.756 1.00 92.50 154 PHE A CA 1
ATOM 1235 C C . PHE A 1 154 ? 17.221 -5.237 -24.056 1.00 92.50 154 PHE A C 1
ATOM 1237 O O . PHE A 1 154 ? 17.141 -4.422 -24.980 1.00 92.50 154 PHE A O 1
ATOM 1244 N N . ASP A 1 155 ? 16.239 -5.540 -23.218 1.00 93.38 155 ASP A N 1
ATOM 1245 C CA . ASP A 1 155 ? 14.862 -5.064 -23.316 1.00 93.38 155 ASP A CA 1
ATOM 1246 C C . ASP A 1 155 ? 14.772 -3.586 -22.921 1.00 93.38 155 ASP A C 1
ATOM 1248 O O . ASP A 1 155 ? 14.092 -2.793 -23.575 1.00 93.38 155 ASP A O 1
ATOM 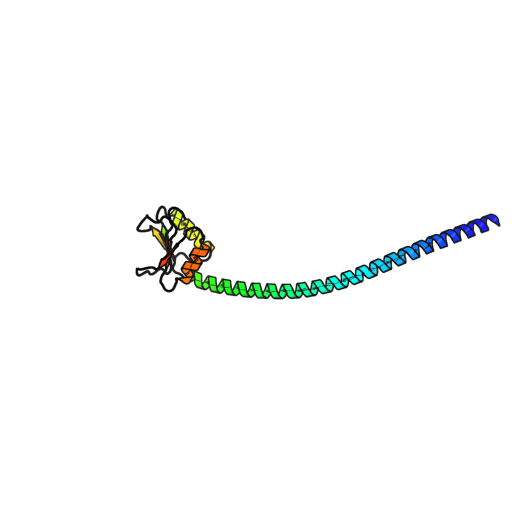1252 N N . LEU A 1 156 ? 15.527 -3.204 -21.880 1.00 94.31 156 LEU A N 1
ATOM 1253 C CA . LEU A 1 156 ? 15.685 -1.826 -21.419 1.00 94.31 156 LEU A CA 1
ATOM 1254 C C . LEU A 1 156 ? 17.168 -1.489 -21.210 1.00 94.31 156 LEU A C 1
ATOM 1256 O O . LEU A 1 156 ? 17.938 -2.276 -20.650 1.00 94.31 156 LEU A O 1
ATOM 1260 N N . ILE A 1 157 ? 17.565 -0.280 -21.608 1.00 93.94 157 ILE A N 1
ATOM 1261 C CA . ILE A 1 157 ? 18.905 0.269 -21.381 1.00 93.94 157 ILE A CA 1
ATOM 1262 C C . ILE A 1 157 ? 18.780 1.617 -20.673 1.00 93.94 157 ILE A C 1
ATOM 1264 O O . ILE A 1 157 ? 18.301 2.584 -21.255 1.00 93.94 157 ILE A O 1
ATOM 1268 N N . ILE A 1 158 ? 19.247 1.711 -19.433 1.00 93.50 158 ILE A N 1
ATOM 1269 C CA . ILE A 1 158 ? 19.213 2.946 -18.647 1.00 93.50 158 ILE A CA 1
ATOM 1270 C C . ILE A 1 158 ? 20.565 3.632 -18.756 1.00 93.50 158 ILE A C 1
ATOM 1272 O O . ILE A 1 158 ? 21.576 3.071 -18.351 1.00 93.50 158 ILE A O 1
ATOM 1276 N N . VAL A 1 159 ? 20.586 4.859 -19.260 1.00 91.62 159 VAL A N 1
ATOM 1277 C CA . VAL A 1 159 ? 21.770 5.718 -19.255 1.00 91.62 159 VAL A CA 1
ATOM 1278 C C . VAL A 1 159 ? 21.658 6.697 -18.095 1.00 91.62 159 VAL A C 1
ATOM 1280 O O . VAL A 1 159 ? 20.678 7.442 -18.029 1.00 91.62 159 VAL A O 1
ATOM 1283 N N . THR A 1 160 ? 22.628 6.697 -17.179 1.00 89.56 160 THR A N 1
ATOM 1284 C CA . THR A 1 160 ? 22.671 7.665 -16.074 1.00 89.56 160 THR A CA 1
ATOM 1285 C C . THR A 1 160 ? 23.167 9.012 -16.588 1.00 89.56 160 THR A C 1
ATOM 1287 O O . THR A 1 160 ? 24.160 9.063 -17.309 1.00 89.56 160 THR A O 1
ATOM 1290 N N . GLY A 1 161 ? 22.459 10.091 -16.253 1.00 82.06 161 GLY A N 1
ATOM 1291 C CA . GLY A 1 161 ? 22.848 11.454 -16.622 1.00 82.06 161 GLY A CA 1
ATOM 1292 C C . GLY A 1 161 ? 23.720 12.138 -15.567 1.00 82.06 161 GLY A C 1
ATOM 1293 O O . GLY A 1 161 ? 23.839 11.636 -14.451 1.00 82.06 161 GLY A O 1
ATOM 1294 N N . GLU A 1 162 ? 24.274 13.310 -15.896 1.00 71.38 162 GLU A N 1
ATOM 1295 C CA . GLU A 1 162 ? 25.070 14.116 -14.947 1.00 71.38 162 GLU A CA 1
ATOM 1296 C C . GLU A 1 162 ? 24.195 14.649 -13.801 1.00 71.38 162 GLU A C 1
ATOM 1298 O O . GLU A 1 162 ? 24.655 14.774 -12.669 1.00 71.38 162 GLU A O 1
ATOM 1303 N N . ASN A 1 163 ? 22.910 14.898 -14.086 1.00 62.50 163 ASN A N 1
ATOM 1304 C CA . AS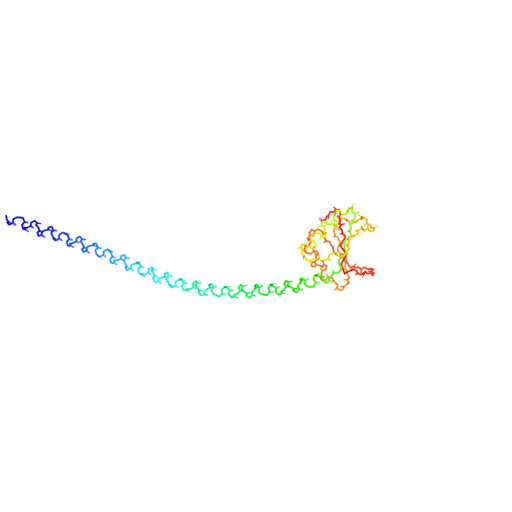N A 1 163 ? 21.882 15.240 -13.106 1.00 62.50 163 ASN A CA 1
ATOM 1305 C C . ASN A 1 163 ? 20.802 14.139 -13.081 1.00 62.50 163 ASN A C 1
ATOM 1307 O O . ASN A 1 163 ? 19.842 14.212 -13.861 1.00 62.50 163 ASN A O 1
ATOM 1311 N N . PRO A 1 164 ? 20.983 13.090 -12.257 1.00 57.34 164 PRO A N 1
ATOM 1312 C CA . PRO A 1 164 ? 20.059 11.964 -12.174 1.00 57.34 164 PRO A CA 1
ATOM 1313 C C . PRO A 1 164 ? 18.712 12.315 -11.534 1.00 57.34 164 PRO A C 1
ATOM 1315 O O . PRO A 1 164 ? 18.644 13.227 -10.683 1.00 57.34 164 PRO A O 1
#

Mean predicted aligned error: 11.65 Å

Foldseek 3Di:
DVVVVVVVVVVVVVVVVVVVVVVVVVVVVVVVVVVVVVVVVVVVVVVVVVVVVVVVVVVVVVVVVVVVLVVVLVVQAPFAEEEAEQPDLVQSVVVCVLSVVVRHDYNYYYHDPDNPAQAKEKEAAPVCPVVSVVVCVSVDDPYYYDYDPDDDPGGIYIYHHPYD

Nearest PDB structures (foldseek):
  2m5y-assembly1_A  TM=6.118E-01  e=1.381E-03  Mycobacterium tuberculosis

Radius of gyration: 38.96 Å; Cα contacts (8 Å, |Δi|>4): 176; chains: 1; bounding box: 72×28×115 Å